Protein AF-A0AAV3HEW0-F1 (afdb_monomer_lite)

Secondary structure (DSSP, 8-state):
-EEEEE--TTS--EEEEEE---TTPPP--HHHHHTSPPGGGSS-HHHHHHHHHHHHHHHHHHHHHHHHHHHHHHHHHHHHHHHHHHHHHHHHHHHHHHHHHHHHHHHHHHHHHHHHHHHHHHHHHHHHHHHHHHHHHHHHHHHHHHHHHHHHHHHHHHHHHHHHHHHHHHHHHHHHHHT-

Structure (mmCIF, N/CA/C/O backbone):
data_AF-A0AAV3HEW0-F1
#
_entry.id   AF-A0AAV3HEW0-F1
#
loop_
_atom_site.group_PDB
_atom_site.id
_atom_site.type_symbol
_atom_site.label_atom_id
_atom_site.label_alt_id
_atom_site.label_comp_id
_atom_site.label_asym_id
_atom_site.label_entity_id
_atom_site.label_seq_id
_atom_site.pdbx_PDB_ins_code
_atom_site.Cartn_x
_atom_site.Cartn_y
_atom_site.Cartn_z
_atom_site.occupancy
_atom_site.B_iso_or_equiv
_atom_site.auth_seq_id
_atom_site.auth_comp_id
_atom_site.auth_asym_id
_atom_site.auth_atom_id
_atom_site.pdbx_PDB_model_num
ATOM 1 N N . GLN A 1 1 ? 63.556 20.313 -61.237 1.00 81.88 1 GLN A N 1
ATOM 2 C CA . GLN A 1 1 ? 62.363 21.061 -61.682 1.00 81.88 1 GLN A CA 1
ATOM 3 C C . GLN A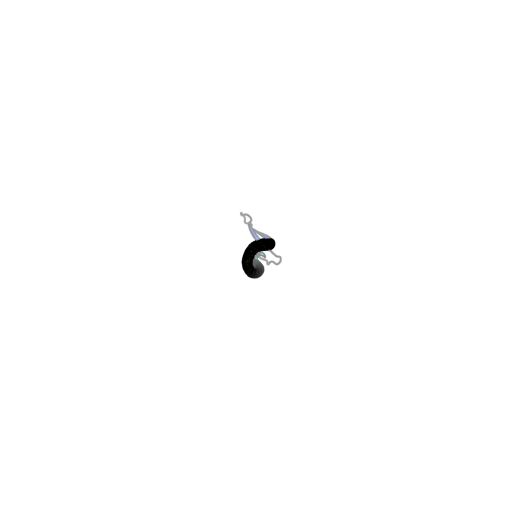 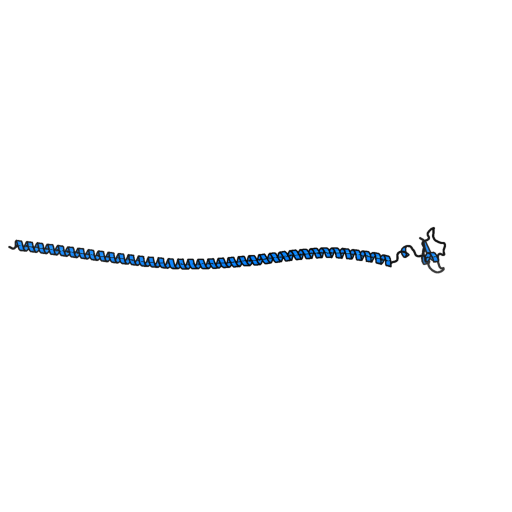1 1 ? 62.822 22.417 -62.193 1.00 81.88 1 GLN A C 1
ATOM 5 O O . GLN A 1 1 ? 63.688 23.016 -61.564 1.00 81.88 1 GLN A O 1
ATOM 10 N N . TYR A 1 2 ? 62.305 22.863 -63.333 1.00 86.12 2 TYR A N 1
ATOM 11 C CA . TYR A 1 2 ? 62.747 24.080 -64.012 1.00 86.12 2 TYR A CA 1
ATOM 12 C C . TYR A 1 2 ? 61.539 24.911 -64.444 1.00 86.12 2 TYR A C 1
ATOM 14 O O . TYR A 1 2 ? 60.592 24.367 -65.008 1.00 86.12 2 TYR A O 1
ATOM 22 N N . SER A 1 3 ? 61.582 26.221 -64.206 1.00 87.00 3 SER A N 1
ATOM 23 C CA . SER A 1 3 ? 60.565 27.159 -64.694 1.00 87.00 3 SER A CA 1
ATOM 24 C C . SER A 1 3 ? 60.908 27.633 -66.102 1.00 87.00 3 SER A C 1
ATOM 26 O O . SER A 1 3 ? 62.051 27.987 -66.389 1.00 87.00 3 SER A O 1
ATOM 28 N N . VAL A 1 4 ? 59.905 27.669 -66.971 1.00 90.00 4 VAL A N 1
ATOM 29 C CA . VAL A 1 4 ? 60.025 28.048 -68.377 1.00 90.00 4 VAL A CA 1
ATOM 30 C C . VAL A 1 4 ? 59.312 29.378 -68.590 1.00 90.00 4 VAL A C 1
ATOM 32 O O . VAL A 1 4 ? 58.134 29.532 -68.265 1.00 90.00 4 VAL A O 1
ATOM 35 N N . ILE A 1 5 ? 60.029 30.355 -69.144 1.00 90.44 5 ILE A N 1
ATOM 36 C CA . ILE A 1 5 ? 59.534 31.715 -69.384 1.00 90.44 5 ILE A CA 1
ATOM 37 C C . ILE A 1 5 ? 59.697 32.036 -70.869 1.00 90.44 5 ILE A C 1
ATOM 39 O O . ILE A 1 5 ? 60.757 31.802 -71.448 1.00 90.44 5 ILE A O 1
ATOM 43 N N . LEU A 1 6 ? 58.647 32.583 -71.478 1.00 88.00 6 LEU A N 1
ATOM 44 C CA . LEU A 1 6 ? 58.647 33.078 -72.849 1.00 88.00 6 LEU A CA 1
ATOM 45 C C . LEU A 1 6 ? 58.954 34.568 -72.868 1.00 88.00 6 LEU A C 1
ATOM 47 O O . LEU A 1 6 ? 58.357 35.355 -72.132 1.00 88.00 6 LEU A O 1
ATOM 51 N N . LEU A 1 7 ? 59.857 34.948 -73.764 1.00 89.62 7 LEU A N 1
ATOM 52 C CA . LEU A 1 7 ? 60.210 36.332 -74.026 1.00 89.62 7 LEU A CA 1
ATOM 53 C C . LEU A 1 7 ? 59.824 36.674 -75.464 1.00 89.62 7 LEU A C 1
ATOM 55 O O . LEU A 1 7 ? 60.333 36.061 -76.400 1.00 89.62 7 LEU A O 1
ATOM 59 N N . VAL A 1 8 ? 58.932 37.649 -75.625 1.00 89.62 8 VAL A N 1
ATOM 60 C CA . VAL A 1 8 ? 58.500 38.160 -76.931 1.00 89.62 8 VAL A CA 1
ATOM 61 C C . VAL A 1 8 ? 58.824 39.644 -76.996 1.00 89.62 8 VAL A C 1
ATOM 63 O O . VAL A 1 8 ? 58.524 40.397 -76.071 1.00 89.62 8 VAL A O 1
ATOM 66 N N . GLU A 1 9 ? 59.456 40.068 -78.085 1.00 84.62 9 GLU A N 1
ATOM 67 C CA . GLU A 1 9 ? 59.901 41.447 -78.258 1.00 84.62 9 GLU A CA 1
ATOM 68 C C . GLU A 1 9 ? 58.703 42.416 -78.265 1.00 84.62 9 GLU A C 1
ATOM 70 O O . GLU A 1 9 ? 57.742 42.238 -79.013 1.00 84.62 9 GLU A O 1
ATOM 75 N N . GLY A 1 10 ? 58.739 43.416 -77.378 1.00 83.19 10 GLY A N 1
ATOM 76 C CA . GLY A 1 10 ? 57.642 44.370 -77.166 1.00 83.19 10 GLY A CA 1
ATOM 77 C C . GLY A 1 10 ? 56.609 43.973 -76.100 1.00 83.19 10 GLY A C 1
ATOM 78 O O . GLY A 1 10 ? 55.735 44.782 -75.797 1.00 83.19 10 GLY A O 1
ATOM 79 N N . PHE A 1 11 ? 56.719 42.786 -75.489 1.00 82.62 11 PHE A N 1
ATOM 80 C CA . PHE A 1 11 ? 55.826 42.313 -74.423 1.00 82.62 11 PHE A CA 1
ATOM 81 C C . PHE A 1 11 ? 56.609 41.900 -73.164 1.00 82.62 11 PHE A C 1
ATOM 83 O O . PHE A 1 11 ? 57.766 41.484 -73.260 1.00 82.62 11 PHE A O 1
ATOM 90 N N . PRO A 1 12 ? 56.011 42.006 -71.962 1.00 87.81 12 PRO A N 1
ATOM 91 C CA . PRO A 1 12 ? 56.656 41.532 -70.743 1.00 87.81 12 PRO A CA 1
ATOM 92 C C . PRO A 1 12 ? 56.867 40.005 -70.787 1.00 87.81 12 PRO A C 1
ATOM 94 O O . PRO A 1 12 ? 56.026 39.296 -71.350 1.00 87.81 12 PRO A O 1
ATOM 97 N N . PRO A 1 13 ? 57.957 39.483 -70.184 1.00 88.06 13 PRO A N 1
ATOM 98 C CA . PRO A 1 13 ? 58.183 38.044 -70.084 1.00 88.06 13 PRO A CA 1
ATOM 99 C C . PRO A 1 13 ? 56.983 37.341 -69.443 1.00 88.06 13 PRO A C 1
ATOM 101 O O . PRO A 1 13 ? 56.460 37.809 -68.429 1.00 88.06 13 PRO A O 1
ATOM 104 N N . SER A 1 14 ? 56.567 36.213 -70.015 1.00 87.56 14 SER A N 1
ATOM 105 C CA . SER A 1 14 ? 55.399 35.458 -69.558 1.00 87.56 14 SER A CA 1
ATOM 106 C C . SER A 1 14 ? 55.785 34.044 -69.149 1.00 87.56 14 SER A C 1
ATOM 108 O O . SER A 1 14 ? 56.536 33.365 -69.847 1.00 87.56 14 SER A O 1
ATOM 110 N N . HIS A 1 15 ? 55.289 33.592 -68.002 1.00 89.56 15 HIS A N 1
ATOM 111 C CA . HIS A 1 15 ? 55.559 32.248 -67.505 1.00 89.56 15 HIS A CA 1
ATOM 112 C C . HIS A 1 15 ? 54.788 31.215 -68.337 1.00 89.56 15 HIS A C 1
ATOM 114 O O . HIS A 1 15 ? 53.558 31.214 -68.335 1.00 89.56 15 HIS A O 1
ATOM 120 N N . ALA A 1 16 ? 55.509 30.339 -69.037 1.00 85.69 16 ALA A N 1
ATOM 121 C CA . ALA A 1 16 ? 54.913 29.313 -69.891 1.00 85.69 16 ALA A CA 1
ATOM 122 C C . ALA A 1 16 ? 54.576 28.023 -69.148 1.00 85.69 16 ALA A C 1
ATOM 124 O O . ALA A 1 16 ? 53.644 27.330 -69.539 1.00 85.69 16 ALA A O 1
ATOM 125 N N . GLY A 1 17 ? 55.309 27.696 -68.086 1.00 85.31 17 GLY A N 1
ATOM 126 C CA . GLY A 1 17 ? 55.055 26.491 -67.310 1.00 85.31 17 GLY A CA 1
ATOM 127 C C . GLY A 1 17 ? 56.292 25.995 -66.585 1.00 85.31 17 GLY A C 1
ATOM 128 O O . GLY A 1 17 ? 57.368 26.585 -66.668 1.00 85.31 17 GLY A O 1
ATOM 129 N N . THR A 1 18 ? 56.133 24.883 -65.885 1.00 86.69 18 THR A N 1
ATOM 130 C CA . THR A 1 18 ? 57.215 24.216 -65.167 1.00 86.69 18 THR A CA 1
ATOM 131 C C . THR A 1 18 ? 57.430 22.851 -65.790 1.00 86.69 18 THR A C 1
ATOM 133 O O . THR A 1 18 ? 56.467 22.139 -66.048 1.00 86.69 18 THR A O 1
ATOM 136 N N . ILE A 1 19 ? 58.687 22.478 -66.008 1.00 86.00 19 ILE A N 1
ATOM 137 C CA . ILE A 1 19 ? 59.055 21.146 -66.483 1.00 86.00 19 ILE A CA 1
ATOM 138 C C . ILE A 1 19 ? 59.862 20.404 -65.425 1.00 86.00 19 ILE A C 1
ATOM 140 O O . ILE A 1 19 ? 60.625 20.996 -64.648 1.00 86.00 19 ILE A O 1
ATOM 144 N N . THR A 1 20 ? 59.752 19.084 -65.441 1.00 84.06 20 THR A N 1
ATOM 145 C CA . THR A 1 20 ? 60.608 18.203 -64.649 1.00 84.06 20 THR A CA 1
ATOM 146 C C . THR A 1 20 ? 61.396 17.322 -65.605 1.00 84.06 20 THR A C 1
ATOM 148 O O . THR A 1 20 ? 60.819 16.600 -66.409 1.00 84.06 20 THR A O 1
ATOM 151 N N . VAL A 1 21 ? 62.724 17.430 -65.549 1.00 83.56 21 VAL A N 1
ATOM 152 C CA . VAL A 1 21 ? 63.651 16.646 -66.371 1.00 83.56 21 VAL A CA 1
ATOM 153 C C . VAL A 1 21 ? 64.471 15.787 -65.420 1.00 83.56 21 VAL A C 1
ATOM 155 O O . VAL A 1 21 ? 65.155 16.324 -64.546 1.00 83.56 21 VAL A O 1
ATOM 158 N N . TYR A 1 22 ? 64.355 14.474 -65.568 1.00 81.44 22 TYR A N 1
ATOM 159 C CA . TYR A 1 22 ? 65.119 13.463 -64.840 1.00 81.44 22 TYR A CA 1
ATOM 160 C C . TYR A 1 22 ? 66.303 12.980 -65.694 1.00 81.44 22 TYR A C 1
ATOM 162 O O . TYR A 1 22 ? 66.319 13.176 -66.908 1.00 81.44 22 TYR A O 1
ATOM 170 N N . GLU A 1 23 ? 67.303 12.347 -65.079 1.00 82.75 23 GLU A N 1
ATOM 171 C CA . GLU A 1 23 ? 68.512 11.874 -65.781 1.00 82.75 23 GLU A CA 1
ATOM 172 C C . GLU A 1 23 ? 68.208 10.787 -66.829 1.00 82.75 23 GLU A C 1
ATOM 174 O O . GLU A 1 23 ? 68.873 10.695 -67.857 1.00 82.75 23 GLU A O 1
ATOM 179 N N . ASP A 1 24 ? 67.150 10.011 -66.605 1.00 81.81 24 ASP A N 1
ATOM 180 C CA . ASP A 1 24 ? 66.625 8.981 -67.502 1.00 81.81 24 ASP A CA 1
ATOM 181 C C . ASP A 1 24 ? 65.528 9.497 -68.452 1.00 81.81 24 ASP A C 1
ATOM 183 O O . ASP A 1 24 ? 64.934 8.724 -69.212 1.00 81.81 24 ASP A O 1
ATOM 187 N N . SER A 1 25 ? 65.244 10.804 -68.432 1.00 79.38 25 SER A N 1
ATOM 188 C CA . SER A 1 25 ? 64.216 11.381 -69.292 1.00 79.38 25 SER A CA 1
ATOM 189 C C . SER A 1 25 ? 64.586 11.240 -70.762 1.00 79.38 25 SER A C 1
ATOM 191 O O . SER A 1 25 ? 65.701 11.540 -71.193 1.00 79.38 25 SER A O 1
ATOM 193 N N . ARG A 1 26 ? 63.615 10.795 -71.563 1.00 81.25 26 ARG A N 1
ATOM 194 C CA . ARG A 1 26 ? 63.801 10.637 -73.008 1.00 81.25 26 ARG A CA 1
ATOM 195 C C . ARG A 1 26 ? 64.075 12.004 -73.651 1.00 81.25 26 ARG A C 1
ATOM 197 O O . ARG A 1 26 ? 63.378 12.962 -73.320 1.00 81.25 26 ARG A O 1
ATOM 204 N N . PRO A 1 27 ? 65.033 12.106 -74.592 1.00 84.94 27 PRO A N 1
ATOM 205 C CA . PRO A 1 27 ? 65.235 13.333 -75.355 1.00 84.94 27 PRO A CA 1
ATOM 206 C C . PRO A 1 27 ? 63.950 13.752 -76.082 1.00 84.94 27 PRO A C 1
ATOM 208 O O . PRO A 1 27 ? 63.291 12.917 -76.701 1.00 84.94 27 PRO A O 1
ATOM 211 N N . GLY A 1 28 ? 63.616 15.040 -76.028 1.00 83.81 28 GLY A N 1
ATOM 212 C CA . GLY A 1 28 ? 62.400 15.606 -76.613 1.00 83.81 28 GLY A CA 1
ATOM 213 C C . GLY A 1 28 ? 62.492 17.124 -76.754 1.00 83.81 28 GLY A C 1
ATOM 214 O O . GLY A 1 28 ? 63.486 17.742 -76.365 1.00 83.81 28 GLY A O 1
ATOM 215 N N . THR A 1 29 ? 61.465 17.736 -77.332 1.00 88.44 29 THR A N 1
ATOM 216 C CA . THR A 1 29 ? 61.337 19.192 -77.426 1.00 88.44 29 THR A CA 1
ATOM 217 C C . THR A 1 29 ? 60.853 19.777 -76.103 1.00 88.44 29 THR A C 1
ATOM 219 O O . THR A 1 29 ? 60.190 19.110 -75.316 1.00 88.44 29 THR A O 1
ATOM 222 N N . LEU A 1 30 ? 61.126 21.060 -75.861 1.00 85.50 30 LEU A N 1
ATOM 223 C CA . LEU A 1 30 ? 60.626 21.768 -74.677 1.00 85.50 30 LEU A CA 1
ATOM 224 C C . LEU A 1 30 ? 59.098 21.653 -74.522 1.00 85.50 30 LEU A C 1
ATOM 226 O O . LEU A 1 30 ? 58.601 21.532 -73.407 1.00 85.50 30 LEU A O 1
ATOM 230 N N . ASN A 1 31 ? 58.367 21.649 -75.640 1.00 84.25 31 ASN A N 1
ATOM 231 C CA . ASN A 1 31 ? 56.918 21.481 -75.643 1.00 84.25 31 ASN A CA 1
ATOM 232 C C . ASN A 1 31 ? 56.491 20.076 -75.180 1.00 84.25 31 ASN A C 1
ATOM 234 O O . ASN A 1 31 ? 55.470 19.948 -74.512 1.00 84.25 31 ASN A O 1
ATOM 238 N N . ASP A 1 32 ? 57.294 19.045 -75.464 1.00 85.88 32 ASP A N 1
ATOM 239 C CA . ASP A 1 32 ? 57.045 17.677 -74.988 1.00 85.88 32 ASP A CA 1
ATOM 240 C C . ASP A 1 32 ? 57.177 17.584 -73.461 1.00 85.88 32 ASP A C 1
ATOM 242 O O . ASP A 1 32 ? 56.407 16.878 -72.818 1.00 85.88 32 ASP A O 1
ATOM 246 N N . PHE A 1 33 ? 58.103 18.344 -72.865 1.00 82.44 33 PHE A N 1
ATOM 247 C CA . PHE A 1 33 ? 58.267 18.416 -71.409 1.00 82.44 33 PHE A CA 1
ATOM 248 C C . PHE A 1 33 ? 57.214 19.292 -70.723 1.00 82.44 33 PHE A C 1
ATOM 250 O O . PHE A 1 33 ? 56.828 18.998 -69.596 1.00 82.44 33 PHE A O 1
ATOM 257 N N . LEU A 1 34 ? 56.743 20.355 -71.384 1.00 83.88 34 LEU A N 1
ATOM 258 C CA . LEU A 1 34 ? 55.654 21.203 -70.879 1.00 83.88 34 LEU A CA 1
ATOM 259 C C . LEU A 1 34 ? 54.297 20.484 -70.886 1.00 83.88 34 LEU A C 1
ATOM 261 O O . LEU A 1 34 ? 53.433 20.820 -70.084 1.00 83.88 34 LEU A O 1
ATOM 265 N N . GLY A 1 35 ? 54.110 19.511 -71.784 1.00 72.00 35 GLY A N 1
ATOM 266 C CA . GLY A 1 35 ? 52.915 18.665 -71.854 1.00 72.00 35 GLY A CA 1
ATOM 267 C C . GLY A 1 35 ? 53.041 17.318 -71.136 1.00 72.00 35 GLY A C 1
ATOM 268 O O . GLY A 1 35 ? 52.100 16.524 -71.179 1.00 72.00 35 GLY A O 1
ATOM 269 N N . ALA A 1 36 ? 54.188 17.024 -70.519 1.00 75.44 36 ALA A N 1
ATOM 270 C CA . ALA A 1 36 ? 54.394 15.776 -69.798 1.00 75.44 36 ALA A CA 1
ATOM 271 C C . ALA A 1 36 ? 53.607 15.790 -68.478 1.00 75.44 36 ALA A C 1
ATOM 273 O O . ALA A 1 36 ? 53.756 16.712 -67.678 1.00 75.44 36 ALA A O 1
ATOM 274 N N . MET A 1 37 ? 52.796 14.751 -68.251 1.00 63.06 37 MET A N 1
ATOM 275 C CA . MET A 1 37 ? 52.094 14.534 -66.980 1.00 63.06 37 MET A CA 1
ATOM 276 C C . MET A 1 37 ? 53.113 14.511 -65.831 1.00 63.06 37 MET A C 1
ATOM 278 O O . MET A 1 37 ? 54.065 13.728 -65.848 1.00 63.06 37 MET A O 1
ATOM 282 N N . THR A 1 38 ? 52.921 15.382 -64.851 1.00 66.44 38 THR A N 1
ATOM 283 C CA . THR A 1 38 ? 53.727 15.479 -63.630 1.00 66.44 38 THR A CA 1
ATOM 284 C C . THR A 1 38 ? 53.293 14.426 -62.608 1.00 66.44 38 THR A C 1
ATOM 286 O O . THR A 1 38 ? 52.203 13.884 -62.722 1.00 66.44 38 THR A O 1
ATOM 289 N N . GLU A 1 39 ? 54.110 14.113 -61.592 1.00 57.38 39 GLU A N 1
ATOM 290 C CA . GLU A 1 39 ? 53.733 13.154 -60.527 1.00 57.38 39 GLU A CA 1
ATOM 291 C C . GLU A 1 39 ? 52.410 13.516 -59.825 1.00 57.38 39 GLU A C 1
ATOM 293 O O . GLU A 1 39 ? 51.658 12.619 -59.435 1.00 57.38 39 GLU A O 1
ATOM 298 N N . ASP A 1 40 ? 52.083 14.809 -59.746 1.00 59.09 40 ASP A N 1
ATOM 299 C CA . ASP A 1 40 ? 50.796 15.302 -59.246 1.00 59.09 40 ASP A CA 1
ATOM 300 C C . ASP A 1 40 ? 49.619 14.940 -60.176 1.00 59.09 40 ASP A C 1
ATOM 302 O O . ASP A 1 40 ? 48.506 14.723 -59.698 1.00 59.09 40 ASP A O 1
ATOM 306 N N . ASP A 1 41 ? 49.864 14.770 -61.479 1.00 61.75 41 ASP A N 1
ATOM 307 C CA . ASP A 1 41 ? 48.879 14.288 -62.457 1.00 61.75 41 ASP A CA 1
ATOM 308 C C . ASP A 1 41 ? 48.673 12.759 -62.391 1.00 61.75 41 ASP A C 1
ATOM 310 O O . ASP A 1 41 ? 47.683 12.233 -62.908 1.00 61.75 41 ASP A O 1
ATOM 314 N N . VAL A 1 42 ? 49.585 12.017 -61.746 1.00 61.97 42 VAL A N 1
ATOM 315 C CA . VAL A 1 42 ? 49.553 10.540 -61.699 1.00 61.97 42 VAL A CA 1
ATOM 316 C C . VAL A 1 42 ? 48.586 10.009 -60.635 1.00 61.97 42 VAL A C 1
ATOM 318 O O . VAL A 1 42 ? 48.163 8.855 -60.724 1.00 61.97 42 VAL A O 1
ATOM 321 N N . ARG A 1 43 ? 48.175 10.822 -59.646 1.00 67.56 43 ARG A N 1
ATOM 322 C CA . ARG A 1 43 ? 47.096 10.469 -58.703 1.00 67.56 43 ARG A CA 1
ATOM 323 C C . ARG A 1 43 ? 45.804 11.190 -59.110 1.00 67.56 43 ARG A C 1
ATOM 325 O O . ARG A 1 43 ? 45.624 12.349 -58.746 1.00 67.56 43 ARG A O 1
ATOM 332 N N . PRO A 1 44 ? 44.862 10.518 -59.802 1.00 78.62 44 PRO A N 1
ATOM 333 C CA . PRO A 1 44 ? 43.638 11.163 -60.262 1.00 78.62 44 PRO A CA 1
ATOM 334 C C . PRO A 1 44 ? 42.851 11.738 -59.081 1.00 78.62 44 PRO A C 1
ATOM 336 O O . PRO A 1 44 ? 42.672 11.055 -58.070 1.00 78.62 44 PRO A O 1
ATOM 339 N N . GLU A 1 45 ? 42.300 12.946 -59.212 1.00 79.50 45 GLU A N 1
ATOM 340 C CA . GLU A 1 45 ? 41.449 13.564 -58.178 1.00 79.50 45 GLU A CA 1
ATOM 341 C C . GLU A 1 45 ? 40.305 12.645 -57.711 1.00 79.50 45 GLU A C 1
ATOM 343 O O . GLU A 1 45 ? 39.898 12.674 -56.548 1.00 79.50 45 GLU A O 1
ATOM 348 N N . ALA A 1 46 ? 39.807 11.789 -58.608 1.00 81.25 46 ALA A N 1
ATOM 349 C CA . ALA A 1 46 ? 38.807 10.772 -58.306 1.00 81.25 46 ALA A CA 1
ATOM 350 C C . ALA A 1 46 ? 39.269 9.787 -57.218 1.00 81.25 46 ALA A C 1
ATOM 352 O O . ALA A 1 46 ? 38.475 9.429 -56.350 1.00 81.25 46 ALA A O 1
ATOM 353 N N . LEU A 1 47 ? 40.548 9.392 -57.220 1.00 84.88 47 LEU A N 1
ATOM 354 C CA . LEU A 1 47 ? 41.108 8.492 -56.213 1.00 84.88 47 LEU A CA 1
ATOM 355 C C . LEU A 1 47 ? 41.193 9.182 -54.847 1.00 84.88 47 LEU A C 1
ATOM 357 O O . LEU A 1 47 ? 40.825 8.587 -53.841 1.00 84.88 47 LEU A O 1
ATOM 361 N N . ARG A 1 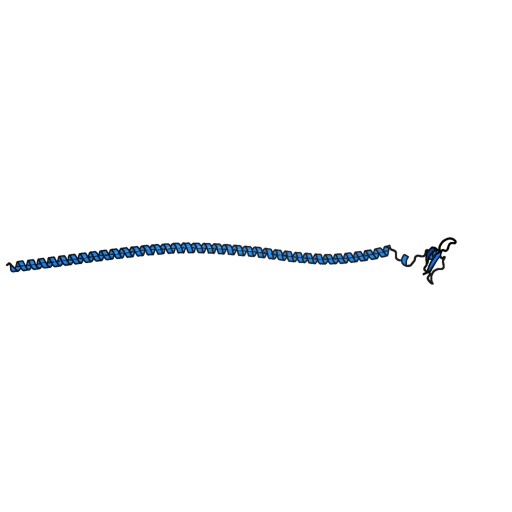48 ? 41.571 10.467 -54.815 1.00 83.44 48 ARG A N 1
ATOM 362 C CA . ARG A 1 48 ? 41.615 11.250 -53.570 1.00 83.44 48 ARG A CA 1
ATOM 363 C C . ARG A 1 48 ? 40.221 11.478 -52.971 1.00 83.44 48 ARG A C 1
ATOM 365 O O . ARG A 1 48 ? 40.058 11.402 -51.758 1.00 83.44 48 ARG A O 1
ATOM 372 N N . ARG A 1 49 ? 39.197 11.715 -53.803 1.00 88.56 49 ARG A N 1
ATOM 373 C CA . ARG A 1 49 ? 37.791 11.786 -53.350 1.00 88.56 49 ARG A CA 1
ATOM 374 C C . ARG A 1 49 ? 37.278 10.437 -52.848 1.00 88.56 49 ARG A C 1
ATOM 376 O O . ARG A 1 49 ? 36.520 10.406 -51.886 1.00 88.56 49 ARG A O 1
ATOM 383 N N . PHE A 1 50 ? 37.685 9.340 -53.485 1.00 89.69 50 PHE A N 1
ATOM 384 C CA . PHE A 1 50 ? 37.335 7.994 -53.041 1.00 89.69 50 PHE A CA 1
ATOM 385 C C . PHE A 1 50 ? 37.959 7.665 -51.678 1.00 89.69 50 PHE A C 1
ATOM 387 O O . PHE A 1 50 ? 37.251 7.190 -50.799 1.00 89.69 50 PHE A O 1
ATOM 394 N N . GLU A 1 51 ? 39.240 7.980 -51.470 1.00 89.38 51 GLU A N 1
ATOM 395 C CA . GLU A 1 51 ? 39.917 7.807 -50.175 1.00 89.38 51 GLU A CA 1
ATOM 396 C C . GLU A 1 51 ? 39.195 8.579 -49.054 1.00 89.38 51 GLU A C 1
ATOM 398 O O . GLU A 1 51 ? 38.886 7.994 -48.017 1.00 89.38 51 GLU A O 1
ATOM 403 N N . LEU A 1 52 ? 38.824 9.845 -49.295 1.00 90.75 52 LEU A N 1
ATOM 404 C CA . LEU A 1 52 ? 38.038 10.649 -48.346 1.00 90.75 52 LEU A CA 1
ATOM 405 C C . LEU A 1 52 ? 36.654 10.048 -48.066 1.00 90.75 52 LEU A C 1
ATOM 407 O O . LEU A 1 52 ? 36.233 9.966 -46.917 1.00 90.75 52 LEU A O 1
ATOM 411 N N . MET A 1 53 ? 35.954 9.586 -49.104 1.00 93.50 53 MET A N 1
ATOM 412 C CA . MET A 1 53 ? 34.638 8.959 -48.954 1.00 93.50 53 MET A CA 1
ATOM 413 C C . MET A 1 53 ? 34.712 7.658 -48.145 1.00 93.50 53 MET A C 1
ATOM 415 O O . MET A 1 53 ? 33.820 7.380 -47.346 1.00 93.50 53 MET A O 1
ATOM 419 N N . VAL A 1 54 ? 35.766 6.858 -48.331 1.00 95.75 54 VAL A N 1
ATOM 420 C CA . VAL A 1 54 ? 35.993 5.631 -47.554 1.00 95.75 54 VAL A CA 1
ATOM 421 C C . VAL A 1 54 ? 36.286 5.962 -46.092 1.00 95.75 54 VAL A C 1
ATOM 423 O O . VAL A 1 54 ? 35.751 5.295 -45.206 1.00 95.75 54 VAL A O 1
ATOM 426 N N . GLU A 1 55 ? 37.080 6.997 -45.821 1.00 94.31 55 GLU A N 1
ATOM 427 C CA . GLU A 1 55 ? 37.353 7.458 -44.457 1.00 94.31 55 GLU A CA 1
ATOM 428 C C . GLU A 1 55 ? 36.079 7.978 -43.768 1.00 94.31 55 GLU A C 1
ATOM 430 O O . GLU A 1 55 ? 35.781 7.592 -42.635 1.00 94.31 55 GLU A O 1
ATOM 435 N N . GLU A 1 56 ? 35.265 8.772 -44.467 1.00 96.19 56 GLU A N 1
ATOM 436 C CA . GLU A 1 56 ? 33.963 9.227 -43.970 1.00 96.19 56 GLU A CA 1
ATOM 437 C C . GLU A 1 56 ? 33.002 8.059 -43.722 1.00 96.19 56 GLU A C 1
ATOM 439 O O . GLU A 1 56 ? 32.345 8.013 -42.679 1.00 96.19 56 GLU A O 1
ATOM 444 N N . ALA A 1 57 ? 32.944 7.082 -44.630 1.00 96.56 57 ALA A N 1
ATOM 445 C CA . ALA A 1 57 ? 32.126 5.884 -44.462 1.00 96.56 57 ALA A CA 1
ATOM 446 C C . ALA A 1 57 ? 32.576 5.054 -43.248 1.00 96.56 57 ALA A C 1
ATOM 448 O O . ALA A 1 57 ? 31.736 4.597 -42.469 1.00 96.56 57 ALA A O 1
ATOM 449 N N . ALA A 1 58 ? 33.888 4.900 -43.043 1.00 95.81 58 ALA A N 1
ATOM 450 C CA . ALA A 1 58 ? 34.437 4.235 -41.867 1.00 95.81 58 ALA A CA 1
ATOM 451 C C . ALA A 1 58 ? 34.069 4.990 -40.580 1.00 95.81 58 ALA A C 1
ATOM 453 O O . ALA A 1 58 ? 33.582 4.377 -39.628 1.00 95.81 58 ALA A O 1
ATOM 454 N N . ARG A 1 59 ? 34.200 6.323 -40.572 1.00 96.62 59 ARG A N 1
ATOM 455 C CA . ARG A 1 59 ? 33.808 7.175 -39.440 1.00 96.62 59 ARG A CA 1
ATOM 456 C C . ARG A 1 59 ? 32.322 7.031 -39.107 1.00 96.62 59 ARG A C 1
ATOM 458 O O . ARG A 1 59 ? 31.975 6.834 -37.946 1.00 96.62 59 ARG A O 1
ATOM 465 N N . HIS A 1 60 ? 31.449 7.096 -40.112 1.00 97.44 60 HIS A N 1
ATOM 466 C CA . HIS A 1 60 ? 30.007 6.924 -39.932 1.00 97.44 60 HIS A CA 1
ATOM 467 C C . HIS A 1 60 ? 29.643 5.521 -39.438 1.00 97.44 60 HIS A C 1
ATOM 469 O O . HIS A 1 60 ? 28.758 5.385 -38.597 1.00 97.44 60 HIS A O 1
ATOM 475 N N . SER A 1 61 ? 30.336 4.483 -39.912 1.00 97.38 61 SER A N 1
ATOM 476 C CA . SER A 1 61 ? 30.166 3.116 -39.413 1.00 97.38 61 SER A CA 1
ATOM 477 C C . SER A 1 61 ? 30.535 3.003 -37.929 1.00 97.38 61 SER A C 1
ATOM 479 O O . SER A 1 61 ? 29.785 2.408 -37.157 1.00 97.38 61 SER A O 1
ATOM 481 N N . GLU A 1 62 ? 31.661 3.577 -37.500 1.00 96.81 62 GLU A N 1
ATOM 482 C CA . GLU A 1 62 ? 32.062 3.558 -36.085 1.00 96.81 62 GLU A CA 1
ATOM 483 C C . GLU A 1 62 ? 31.097 4.356 -35.196 1.00 96.81 62 GLU A C 1
ATOM 485 O O . GLU A 1 62 ? 30.711 3.894 -34.122 1.00 96.81 62 GLU A O 1
ATOM 490 N N . GLU A 1 63 ? 30.626 5.511 -35.668 1.00 97.94 63 GLU A N 1
ATOM 491 C CA . GLU A 1 63 ? 29.595 6.296 -34.982 1.00 97.94 63 GLU A CA 1
ATOM 492 C C . GLU A 1 63 ? 28.277 5.514 -34.859 1.00 97.94 63 GLU A C 1
ATOM 494 O O . GLU A 1 63 ? 27.683 5.461 -33.783 1.00 97.94 63 GLU A O 1
ATOM 499 N N . ALA A 1 64 ? 27.854 4.821 -35.920 1.00 97.88 64 ALA A N 1
ATOM 500 C CA . ALA A 1 64 ? 26.666 3.974 -35.894 1.00 97.88 64 ALA A CA 1
ATOM 501 C C . ALA A 1 64 ? 26.802 2.809 -34.899 1.00 97.88 64 ALA A C 1
ATOM 503 O O . ALA A 1 64 ? 25.857 2.530 -34.160 1.00 97.88 64 ALA A O 1
ATOM 504 N N . LYS A 1 65 ? 27.973 2.158 -34.825 1.00 97.88 65 LYS A N 1
ATOM 505 C CA . LYS A 1 65 ? 28.245 1.104 -33.831 1.00 97.88 65 LYS A CA 1
ATOM 506 C C . LYS A 1 65 ? 28.174 1.640 -32.404 1.00 97.88 65 LYS A C 1
ATOM 508 O O . LYS A 1 65 ? 27.558 1.007 -31.549 1.00 97.88 65 LYS A O 1
ATOM 513 N N . LYS A 1 66 ? 28.771 2.809 -32.151 1.00 98.31 66 LYS A N 1
ATOM 514 C CA . LYS A 1 66 ? 28.703 3.471 -30.844 1.00 98.31 66 LYS A CA 1
ATOM 515 C C . LYS A 1 66 ? 27.253 3.776 -30.461 1.00 98.31 66 LYS A C 1
ATOM 517 O O . LYS A 1 66 ? 26.816 3.378 -29.384 1.00 98.31 66 LYS A O 1
ATOM 522 N N . ASN A 1 67 ? 26.499 4.399 -31.364 1.00 98.12 67 ASN A N 1
ATOM 523 C CA . ASN A 1 67 ? 25.099 4.751 -31.128 1.00 98.12 67 ASN A CA 1
ATOM 524 C C . ASN A 1 67 ? 24.228 3.506 -30.896 1.00 98.12 67 ASN A C 1
ATOM 526 O O . ASN A 1 67 ? 23.340 3.530 -30.049 1.00 98.12 67 ASN A O 1
ATOM 530 N N . ALA A 1 68 ? 24.495 2.400 -31.598 1.00 9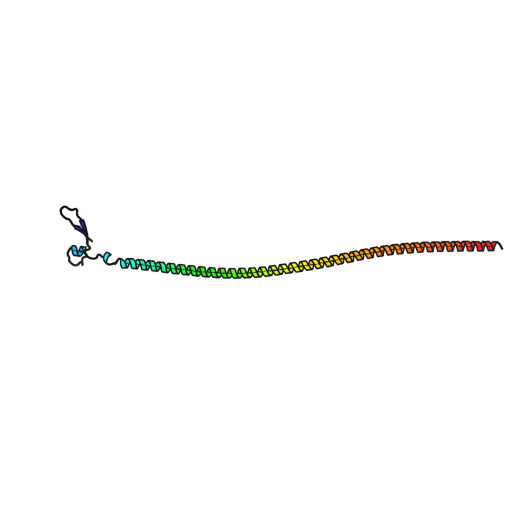8.12 68 ALA A N 1
ATOM 531 C CA . ALA A 1 68 ? 23.810 1.131 -31.363 1.00 98.12 68 ALA A CA 1
ATOM 532 C C . ALA A 1 68 ? 24.082 0.579 -29.951 1.00 98.12 68 ALA A C 1
ATOM 534 O O . ALA A 1 68 ? 23.151 0.133 -29.284 1.00 98.12 68 ALA A O 1
ATOM 535 N N . GLY A 1 69 ? 25.327 0.659 -29.467 1.00 98.12 69 GLY A N 1
ATOM 536 C CA . GLY A 1 69 ? 25.681 0.249 -28.103 1.00 98.12 69 GLY A CA 1
ATOM 537 C C . GLY A 1 69 ? 25.051 1.132 -27.018 1.00 98.12 69 GLY A C 1
ATOM 538 O O . GLY A 1 69 ? 24.573 0.630 -25.996 1.00 98.12 69 GLY A O 1
ATOM 539 N N . GLU A 1 70 ? 24.989 2.445 -27.247 1.00 98.31 70 GLU A N 1
ATOM 540 C CA . GLU A 1 70 ? 24.279 3.379 -26.364 1.00 98.31 70 GLU A CA 1
ATOM 541 C C . GLU A 1 70 ? 22.775 3.076 -26.337 1.00 98.31 70 GLU A C 1
ATOM 543 O O . GLU A 1 70 ? 22.194 2.965 -25.257 1.00 98.31 70 GLU A O 1
ATOM 548 N N . ALA A 1 71 ? 22.161 2.836 -27.499 1.00 98.31 71 ALA A N 1
ATOM 549 C CA . ALA A 1 71 ? 20.753 2.464 -27.601 1.00 98.31 71 ALA A CA 1
ATOM 550 C C . ALA A 1 71 ? 20.443 1.127 -26.904 1.00 98.31 71 ALA A C 1
ATOM 552 O O . ALA A 1 71 ? 19.430 1.026 -26.212 1.00 98.31 71 ALA A O 1
ATOM 553 N N . GLU A 1 72 ? 21.316 0.119 -27.022 1.00 98.38 72 GLU A N 1
ATOM 554 C CA . GLU A 1 72 ? 21.168 -1.149 -26.293 1.00 98.38 72 GLU A CA 1
ATOM 555 C C . GLU A 1 72 ? 21.218 -0.923 -24.775 1.00 98.38 72 GLU A C 1
ATOM 557 O O . GLU A 1 72 ? 20.390 -1.452 -24.032 1.00 98.38 72 GLU A O 1
ATOM 562 N N . THR A 1 73 ? 22.151 -0.090 -24.309 1.00 98.44 73 THR A N 1
ATOM 563 C CA . THR A 1 73 ? 22.269 0.265 -22.888 1.00 98.44 73 THR A CA 1
ATOM 564 C C . THR A 1 73 ? 21.018 0.993 -22.397 1.00 98.44 73 THR A C 1
ATOM 566 O O . THR A 1 73 ? 20.467 0.643 -21.352 1.00 98.44 73 THR A O 1
ATOM 569 N N . SER A 1 74 ? 20.515 1.962 -23.165 1.00 98.50 74 SER A N 1
ATOM 570 C CA . SER A 1 74 ? 19.266 2.660 -22.860 1.00 98.50 74 SER A CA 1
ATOM 571 C C . SER A 1 74 ? 18.067 1.713 -22.823 1.00 98.50 74 SER A C 1
ATOM 573 O O . SER A 1 74 ? 17.253 1.814 -21.907 1.00 98.50 74 SER A O 1
ATOM 575 N N . ALA A 1 75 ? 17.970 0.765 -23.758 1.00 98.44 75 ALA A N 1
ATOM 576 C CA . ALA A 1 75 ? 16.902 -0.231 -23.779 1.00 98.44 75 ALA A CA 1
ATOM 577 C C . ALA A 1 75 ? 16.953 -1.153 -22.550 1.00 98.44 75 ALA A C 1
ATOM 579 O O . ALA A 1 75 ? 15.921 -1.405 -21.928 1.00 98.44 75 ALA A O 1
ATOM 580 N N . ARG A 1 76 ? 18.149 -1.605 -22.144 1.00 98.56 76 ARG A N 1
ATOM 581 C CA . ARG A 1 76 ? 18.330 -2.387 -20.908 1.00 98.56 76 ARG A CA 1
ATOM 582 C C . ARG A 1 76 ? 17.911 -1.594 -19.673 1.00 98.56 76 ARG A C 1
ATOM 584 O O . ARG A 1 76 ? 17.180 -2.122 -18.841 1.00 98.56 76 ARG A O 1
ATOM 591 N N . ASN A 1 77 ? 18.325 -0.332 -19.576 1.00 98.56 77 ASN A N 1
ATOM 592 C CA . ASN A 1 77 ? 17.950 0.535 -18.459 1.00 98.56 77 ASN A CA 1
ATOM 593 C C . ASN A 1 77 ? 16.435 0.763 -18.404 1.00 98.56 77 ASN A C 1
ATOM 595 O O . ASN A 1 77 ? 15.850 0.657 -17.331 1.00 98.56 77 ASN A O 1
ATOM 599 N N . ALA A 1 78 ? 15.790 0.997 -19.550 1.00 98.50 78 ALA A N 1
ATOM 600 C CA . ALA A 1 78 ? 14.336 1.112 -19.630 1.00 98.50 78 ALA A CA 1
ATOM 601 C C . ALA A 1 78 ? 13.635 -0.178 -19.172 1.00 98.50 78 ALA A C 1
ATOM 603 O O . ALA A 1 78 ? 12.651 -0.106 -18.441 1.00 98.50 78 ALA A O 1
ATOM 604 N N . GLY A 1 79 ? 14.172 -1.349 -19.536 1.00 98.56 79 GLY A N 1
ATOM 605 C CA . GLY A 1 79 ? 13.679 -2.640 -19.053 1.00 98.56 79 GLY A CA 1
ATOM 606 C C . GLY A 1 79 ? 13.794 -2.792 -17.534 1.00 98.56 79 GLY A C 1
ATOM 607 O O . GLY A 1 79 ? 12.835 -3.197 -16.889 1.00 98.56 79 GLY A O 1
ATOM 608 N N . ILE A 1 80 ? 14.928 -2.402 -16.943 1.00 98.38 80 ILE A N 1
ATOM 609 C CA . ILE A 1 80 ? 15.111 -2.416 -15.481 1.00 98.38 80 ILE A CA 1
ATOM 610 C C . ILE A 1 80 ? 14.111 -1.473 -14.802 1.00 98.38 80 ILE A C 1
ATOM 612 O O . ILE A 1 80 ? 13.470 -1.862 -13.828 1.00 98.38 80 ILE A O 1
ATOM 616 N N . SER A 1 81 ? 13.950 -0.253 -15.320 1.00 98.50 81 SER A N 1
ATOM 617 C CA . SER A 1 81 ? 12.989 0.712 -14.780 1.00 98.50 81 SER A CA 1
ATOM 618 C C . SER A 1 81 ? 11.545 0.222 -14.888 1.00 98.50 81 SER A C 1
ATOM 620 O O . SER A 1 81 ? 10.768 0.451 -13.965 1.00 98.50 81 SER A O 1
ATOM 622 N N . ALA A 1 82 ? 11.183 -0.475 -15.970 1.00 98.56 82 ALA A N 1
ATOM 623 C CA . ALA A 1 82 ? 9.867 -1.093 -16.109 1.00 98.56 82 ALA A CA 1
ATOM 624 C C . ALA A 1 82 ? 9.634 -2.159 -15.026 1.00 98.56 82 ALA A C 1
ATOM 626 O O . ALA A 1 82 ? 8.638 -2.080 -14.313 1.00 98.56 82 ALA A O 1
ATOM 627 N N . SER A 1 83 ? 10.589 -3.070 -14.815 1.00 98.25 83 SER A N 1
ATOM 628 C CA . SER A 1 83 ? 10.495 -4.086 -13.756 1.00 98.25 83 SER A CA 1
ATOM 629 C C . SER A 1 83 ? 10.390 -3.469 -12.355 1.00 98.25 83 SER A C 1
ATOM 631 O O . SER A 1 83 ? 9.605 -3.926 -11.530 1.00 98.25 83 SER A O 1
ATOM 633 N N . GLN A 1 84 ? 11.144 -2.400 -12.081 1.00 98.62 84 GLN A N 1
ATOM 634 C CA . GLN A 1 84 ? 11.061 -1.671 -10.807 1.00 98.62 84 GLN A CA 1
ATOM 635 C C . GLN A 1 84 ? 9.706 -0.979 -10.617 1.00 98.62 84 GLN A C 1
ATOM 637 O O . GLN A 1 84 ? 9.196 -0.910 -9.497 1.00 98.62 84 GLN A O 1
ATOM 642 N N . ALA A 1 85 ? 9.119 -0.455 -11.696 1.00 98.56 85 ALA A N 1
ATOM 643 C CA . ALA A 1 85 ? 7.787 0.134 -11.660 1.00 98.56 85 ALA A CA 1
ATOM 644 C C . ALA A 1 85 ? 6.711 -0.931 -11.396 1.00 98.56 85 ALA A C 1
ATOM 646 O O . ALA A 1 85 ? 5.816 -0.690 -10.589 1.00 98.56 85 ALA A O 1
ATOM 647 N N . GLU A 1 86 ? 6.825 -2.113 -12.009 1.00 98.44 86 GLU A N 1
ATOM 648 C CA . GLU A 1 86 ? 5.942 -3.258 -11.744 1.00 98.44 86 GLU A CA 1
ATOM 649 C C . GLU A 1 86 ? 6.038 -3.726 -10.284 1.00 98.44 86 GLU A C 1
ATOM 651 O O . GLU A 1 86 ? 5.014 -3.896 -9.623 1.00 98.44 86 GLU A O 1
ATOM 656 N N . GLU A 1 87 ? 7.251 -3.856 -9.741 1.00 98.56 87 GLU A N 1
ATOM 657 C CA . GLU A 1 87 ? 7.466 -4.206 -8.331 1.00 98.56 87 GLU A CA 1
ATOM 658 C C . GLU A 1 87 ? 6.874 -3.146 -7.388 1.00 98.56 87 GLU A C 1
ATOM 660 O O . GLU A 1 87 ? 6.191 -3.466 -6.414 1.00 98.56 87 GLU A O 1
ATOM 665 N N . SER A 1 88 ? 7.077 -1.865 -7.706 1.00 98.44 88 SER A N 1
ATOM 666 C CA . SER A 1 88 ? 6.509 -0.756 -6.935 1.00 98.44 88 SER A CA 1
ATOM 667 C C . SER A 1 88 ? 4.977 -0.770 -6.954 1.00 98.44 88 SER A C 1
ATOM 669 O O . SER A 1 88 ? 4.357 -0.511 -5.923 1.00 98.44 88 SER A O 1
ATOM 671 N N . ALA A 1 89 ? 4.362 -1.098 -8.094 1.00 98.50 89 ALA A N 1
ATOM 672 C CA . ALA A 1 89 ? 2.913 -1.234 -8.210 1.00 98.50 89 ALA A CA 1
ATOM 673 C C . ALA A 1 89 ? 2.384 -2.395 -7.350 1.00 98.50 89 ALA A C 1
ATOM 675 O O . ALA A 1 89 ? 1.453 -2.198 -6.573 1.00 98.50 89 ALA A O 1
ATOM 676 N N . ALA A 1 90 ? 3.033 -3.564 -7.389 1.00 98.38 90 ALA A N 1
ATOM 677 C CA . ALA A 1 90 ? 2.652 -4.709 -6.558 1.00 98.38 90 ALA A CA 1
ATOM 678 C C . ALA A 1 90 ? 2.772 -4.416 -5.048 1.00 98.38 90 ALA A C 1
ATOM 680 O O . ALA A 1 90 ? 1.913 -4.809 -4.251 1.00 98.38 90 ALA A O 1
ATOM 681 N N . ASN A 1 91 ? 3.811 -3.678 -4.646 1.00 98.50 91 ASN A N 1
ATOM 682 C CA . ASN A 1 91 ? 3.982 -3.229 -3.264 1.00 98.50 91 ASN A CA 1
ATOM 683 C C . ASN A 1 91 ? 2.885 -2.239 -2.843 1.00 98.50 91 ASN A C 1
ATOM 685 O O . ASN A 1 91 ? 2.408 -2.291 -1.706 1.00 98.50 91 ASN A O 1
ATOM 689 N N . ALA A 1 92 ? 2.462 -1.352 -3.748 1.00 98.50 92 ALA A N 1
ATOM 690 C CA . ALA A 1 92 ? 1.365 -0.423 -3.497 1.00 98.50 92 ALA A CA 1
ATOM 691 C C . ALA A 1 92 ? 0.024 -1.158 -3.333 1.00 98.50 92 ALA A C 1
ATOM 693 O O . ALA A 1 92 ? -0.709 -0.860 -2.390 1.00 98.50 92 ALA A O 1
ATOM 694 N N . ASP A 1 93 ? -0.259 -2.154 -4.176 1.00 98.38 93 ASP A N 1
ATOM 695 C CA . ASP A 1 93 ? -1.461 -2.991 -4.068 1.00 98.38 93 ASP A CA 1
ATOM 696 C C . ASP A 1 93 ? -1.495 -3.769 -2.746 1.00 98.38 93 ASP A C 1
ATOM 698 O O . ASP A 1 93 ? -2.517 -3.792 -2.057 1.00 98.38 93 ASP A O 1
ATOM 702 N N . THR A 1 94 ? -0.358 -4.345 -2.345 1.00 98.31 94 THR A N 1
ATOM 703 C CA . THR A 1 94 ? -0.220 -5.037 -1.053 1.00 98.31 94 THR A CA 1
ATOM 704 C C . THR A 1 94 ? -0.476 -4.077 0.110 1.00 98.31 94 THR A C 1
ATOM 706 O O . THR A 1 94 ? -1.307 -4.352 0.972 1.00 98.31 94 THR A O 1
ATOM 709 N N . SER A 1 95 ? 0.156 -2.899 0.085 1.00 98.50 95 SER A N 1
ATOM 710 C CA . SER A 1 95 ? -0.020 -1.872 1.120 1.00 98.50 95 SER A CA 1
ATOM 711 C C . SER A 1 95 ? -1.472 -1.386 1.215 1.00 98.50 95 SER A C 1
ATOM 713 O O . SER A 1 95 ? -1.975 -1.119 2.307 1.00 98.50 95 SER A O 1
ATOM 715 N N . ALA A 1 96 ? -2.168 -1.271 0.079 1.00 98.56 96 ALA A N 1
ATOM 716 C CA . ALA A 1 96 ? -3.586 -0.930 0.045 1.00 98.56 96 ALA A CA 1
ATOM 717 C C . ALA A 1 96 ? -4.455 -2.034 0.676 1.00 98.56 96 ALA A C 1
ATOM 719 O O . ALA A 1 96 ? -5.403 -1.724 1.405 1.00 98.56 96 ALA A O 1
ATOM 720 N N . GLY A 1 97 ? -4.111 -3.305 0.442 1.00 98.56 97 GLY A N 1
ATOM 721 C CA . GLY A 1 97 ? -4.730 -4.460 1.094 1.00 98.56 97 GLY A CA 1
ATOM 722 C C . GLY A 1 97 ? -4.581 -4.421 2.616 1.00 98.56 97 GLY A C 1
ATOM 723 O O . GLY A 1 97 ? -5.586 -4.444 3.329 1.00 98.56 97 GLY A O 1
ATOM 724 N N . ASP A 1 98 ? -3.354 -4.249 3.108 1.00 98.56 98 ASP A N 1
ATOM 725 C CA . ASP A 1 98 ? -3.050 -4.174 4.544 1.00 98.56 98 ASP A CA 1
ATOM 726 C C . ASP A 1 98 ? -3.778 -3.005 5.229 1.00 98.56 98 ASP A C 1
ATOM 728 O O . ASP A 1 98 ? -4.306 -3.129 6.342 1.00 98.56 98 ASP A O 1
ATOM 732 N N . ALA A 1 99 ? -3.854 -1.854 4.553 1.00 98.62 99 ALA A N 1
ATOM 733 C CA . ALA A 1 99 ? -4.596 -0.696 5.038 1.00 98.62 99 ALA A CA 1
ATOM 734 C C . ALA A 1 99 ? -6.107 -0.975 5.122 1.00 98.62 99 ALA A C 1
ATOM 736 O O . ALA A 1 99 ? -6.760 -0.568 6.088 1.00 98.62 99 ALA A O 1
ATOM 737 N N . SER A 1 100 ? -6.669 -1.688 4.140 1.00 98.56 100 SER A N 1
ATOM 738 C CA . SER A 1 100 ? -8.078 -2.092 4.148 1.00 98.56 100 SER A CA 1
ATOM 739 C C . SER A 1 100 ? -8.383 -3.067 5.287 1.00 98.56 100 SER A C 1
ATOM 741 O O . SER A 1 100 ? -9.384 -2.895 5.989 1.00 98.56 100 SER A O 1
ATOM 743 N N . GLU A 1 101 ? -7.505 -4.042 5.526 1.00 98.69 101 GLU A N 1
ATOM 744 C CA . GLU A 1 101 ? -7.650 -4.983 6.636 1.00 98.69 101 GLU A CA 1
ATOM 745 C C . GLU A 1 101 ? -7.552 -4.272 7.992 1.00 98.69 101 GLU A C 1
ATOM 747 O O . GLU A 1 101 ? -8.410 -4.462 8.857 1.00 98.69 101 GLU A O 1
ATOM 752 N N . SER A 1 102 ? -6.583 -3.369 8.150 1.00 98.69 102 SER A N 1
ATOM 753 C CA . SER A 1 102 ? -6.432 -2.553 9.361 1.00 98.69 102 SER A CA 1
ATOM 754 C C . SER A 1 102 ? -7.676 -1.700 9.637 1.00 98.69 102 SER A C 1
ATOM 756 O O . SER A 1 102 ? -8.155 -1.630 10.771 1.00 98.69 102 SER A O 1
ATOM 758 N N . ALA A 1 103 ? -8.251 -1.078 8.600 1.00 98.69 103 ALA A N 1
ATOM 759 C CA . ALA A 1 103 ? -9.486 -0.305 8.723 1.00 98.69 103 ALA A CA 1
ATOM 760 C C . ALA A 1 103 ? -10.670 -1.183 9.162 1.00 98.69 103 ALA A C 1
ATOM 762 O O . ALA A 1 103 ? -11.477 -0.771 10.000 1.00 98.69 103 ALA A O 1
ATOM 763 N N . ARG A 1 104 ? -10.756 -2.413 8.642 1.00 98.69 104 ARG A N 1
ATOM 764 C CA . ARG A 1 104 ? -11.778 -3.382 9.045 1.00 98.69 104 ARG A CA 1
ATOM 765 C C . ARG A 1 104 ? -11.613 -3.798 10.510 1.00 98.69 104 ARG A C 1
ATOM 767 O O . ARG A 1 104 ? -12.591 -3.760 11.252 1.00 98.69 104 ARG A O 1
ATOM 774 N N . GLN A 1 105 ? -10.398 -4.128 10.943 1.00 98.81 105 GLN A N 1
ATOM 775 C CA . GLN A 1 105 ? -10.112 -4.487 12.338 1.00 98.81 105 GLN A CA 1
ATOM 776 C C . GLN A 1 105 ? -10.433 -3.335 13.305 1.00 98.81 105 GLN A C 1
ATOM 778 O O . GLN A 1 105 ? -10.985 -3.554 14.388 1.00 98.81 105 GLN A O 1
ATOM 783 N N . ALA A 1 106 ? -10.151 -2.090 12.908 1.00 98.75 106 ALA A N 1
ATOM 784 C CA . ALA A 1 106 ? -10.519 -0.908 13.682 1.00 98.75 106 ALA A CA 1
ATOM 785 C C . ALA A 1 106 ? -12.046 -0.752 13.805 1.00 98.75 106 ALA A C 1
ATOM 787 O O . ALA A 1 106 ? -12.551 -0.460 14.892 1.00 98.75 106 ALA A O 1
ATOM 788 N N . ALA A 1 107 ? -12.793 -0.992 12.723 1.00 98.62 107 ALA A N 1
ATOM 789 C CA . ALA A 1 107 ? -14.254 -0.958 12.741 1.00 98.62 107 ALA A CA 1
ATOM 790 C C . ALA A 1 107 ? -14.852 -2.061 13.634 1.00 98.62 107 ALA A C 1
ATOM 792 O O . ALA A 1 107 ? -15.761 -1.787 14.420 1.00 98.62 107 ALA A O 1
ATOM 793 N N . GLU A 1 108 ? -14.318 -3.283 13.564 1.00 98.69 108 GLU A N 1
ATOM 794 C CA . GLU A 1 108 ? -14.711 -4.399 14.437 1.00 98.69 108 GLU A CA 1
ATOM 795 C C . GLU A 1 108 ? -14.434 -4.075 15.915 1.00 98.69 108 GLU A C 1
ATOM 797 O O . GLU A 1 108 ? -15.304 -4.257 16.770 1.00 98.69 108 GLU A O 1
ATOM 802 N N . SER A 1 109 ? -13.266 -3.499 16.214 1.00 9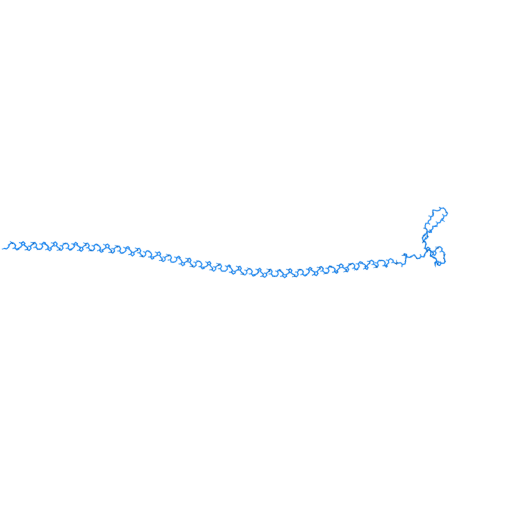8.69 109 SER A N 1
ATOM 803 C CA . SER A 1 109 ? -12.899 -3.069 17.570 1.00 98.69 109 SER A CA 1
ATOM 804 C C . SER A 1 109 ? -13.825 -1.972 18.100 1.00 98.69 109 SER A C 1
ATOM 806 O O . SER A 1 109 ? -14.260 -2.024 19.251 1.00 98.69 109 SER A O 1
ATOM 808 N N . ALA A 1 110 ? -14.182 -0.994 17.263 1.00 98.69 110 ALA A N 1
ATOM 809 C CA . ALA A 1 110 ? -15.130 0.055 17.628 1.00 98.69 110 ALA A CA 1
ATOM 810 C C . ALA A 1 110 ? -16.539 -0.505 17.895 1.00 98.69 110 ALA A C 1
ATOM 812 O O . ALA A 1 110 ? -17.219 -0.054 18.819 1.00 98.69 110 ALA A O 1
ATOM 813 N N . ALA A 1 111 ? -16.979 -1.503 17.123 1.00 98.50 111 ALA A N 1
ATOM 814 C CA . ALA A 1 111 ? -18.251 -2.183 17.358 1.00 98.50 111 ALA A CA 1
ATOM 815 C C . ALA A 1 111 ? -18.246 -2.962 18.684 1.00 98.50 111 ALA A C 1
ATOM 817 O O . ALA A 1 111 ? -19.201 -2.860 19.455 1.00 98.50 111 ALA A O 1
ATOM 818 N N . ALA A 1 112 ? -17.158 -3.676 18.988 1.00 98.69 112 ALA A N 1
ATOM 819 C CA . ALA A 1 112 ? -16.993 -4.375 20.261 1.00 98.69 112 ALA A CA 1
ATOM 820 C C . ALA A 1 112 ? -16.981 -3.405 21.457 1.00 98.69 112 ALA A C 1
ATOM 822 O O . ALA A 1 112 ? -17.615 -3.670 22.479 1.00 98.69 112 ALA A O 1
ATOM 823 N N . ALA A 1 113 ? -16.319 -2.251 21.319 1.00 98.69 113 ALA A N 1
ATOM 824 C CA . ALA A 1 113 ? -16.316 -1.211 22.345 1.00 98.69 113 ALA A CA 1
ATOM 825 C C . ALA A 1 113 ? -17.733 -0.691 22.641 1.00 98.69 113 ALA A C 1
ATOM 827 O O . ALA A 1 113 ? -18.108 -0.601 23.808 1.00 98.69 113 ALA A O 1
ATOM 828 N N . LYS A 1 114 ? -18.548 -0.440 21.605 1.00 98.56 114 LYS A N 1
ATOM 829 C CA . LYS A 1 114 ? -19.957 -0.039 21.774 1.00 98.56 114 LYS A CA 1
ATOM 830 C C . LYS A 1 114 ? -20.792 -1.100 22.489 1.00 98.56 114 LYS A C 1
ATOM 832 O O . LYS A 1 114 ? -21.530 -0.776 23.407 1.00 98.56 114 LYS A O 1
ATOM 837 N N . GLN A 1 115 ? -20.636 -2.374 22.127 1.00 98.56 115 GLN A N 1
ATOM 838 C CA . GLN A 1 115 ? -21.343 -3.461 22.817 1.00 98.56 115 GLN A CA 1
ATOM 839 C C . GLN A 1 115 ? -20.973 -3.534 24.306 1.00 98.56 115 GLN A C 1
ATOM 841 O O . GLN A 1 115 ? -21.831 -3.776 25.153 1.00 98.56 115 GLN A O 1
ATOM 846 N N . SER A 1 116 ? -19.698 -3.306 24.633 1.00 98.56 116 SER A N 1
ATOM 847 C CA . SER A 1 116 ? -19.226 -3.253 26.020 1.00 98.56 116 SER A CA 1
ATOM 848 C C . SER A 1 116 ? -19.794 -2.051 26.784 1.00 98.56 116 SER A C 1
ATOM 850 O O . SER A 1 116 ? -20.175 -2.177 27.952 1.00 98.56 116 SER A O 1
ATOM 852 N N . GLU A 1 117 ? -19.900 -0.894 26.127 1.00 98.62 117 GLU A N 1
ATOM 853 C CA . GLU A 1 117 ? -20.550 0.301 26.672 1.00 98.62 117 GLU A CA 1
ATOM 854 C C . GLU A 1 117 ? -22.030 0.031 26.992 1.00 98.62 117 GLU A C 1
ATOM 856 O O . GLU A 1 117 ? -22.465 0.267 28.121 1.00 98.62 117 GLU A O 1
ATOM 861 N N . ASP A 1 118 ? -22.778 -0.562 26.057 1.00 98.31 118 ASP A N 1
ATOM 862 C CA . ASP A 1 118 ? -24.193 -0.916 26.239 1.00 98.31 118 ASP A CA 1
ATOM 863 C C . ASP A 1 118 ? -24.398 -1.921 27.388 1.00 98.31 118 ASP A C 1
ATOM 865 O O . ASP A 1 118 ? -25.311 -1.780 28.214 1.00 98.31 118 ASP A O 1
ATOM 869 N N . ALA A 1 119 ? -23.522 -2.925 27.486 1.00 98.44 119 ALA A N 1
ATOM 870 C CA . ALA A 1 119 ? -23.541 -3.906 28.569 1.00 98.44 119 ALA A CA 1
ATOM 871 C C . ALA A 1 119 ? -23.229 -3.266 29.933 1.00 98.44 119 ALA A C 1
ATOM 873 O O . ALA A 1 119 ? -23.874 -3.580 30.942 1.00 98.44 119 ALA A O 1
ATOM 874 N N . SER A 1 120 ? -22.272 -2.337 29.965 1.00 98.50 120 SER A N 1
ATOM 875 C CA . SER A 1 120 ? -21.912 -1.582 31.169 1.00 98.50 120 SER A CA 1
ATOM 876 C C . SER A 1 120 ? -23.057 -0.675 31.618 1.00 98.50 120 SER A C 1
ATOM 878 O O . SER A 1 120 ? -23.398 -0.661 32.800 1.00 98.50 120 SER A O 1
ATOM 880 N N . SER A 1 121 ? -23.703 0.018 30.677 1.00 98.50 121 SER A N 1
ATOM 881 C CA . SER A 1 121 ? -24.885 0.848 30.929 1.00 98.50 121 SER A CA 1
ATOM 882 C C . SER A 1 121 ? -26.033 0.022 31.517 1.00 98.50 121 SER A C 1
ATOM 884 O O . SER A 1 121 ? -26.566 0.349 32.579 1.00 98.50 121 SER A O 1
ATOM 886 N N . SER A 1 122 ? -26.331 -1.127 30.904 1.00 98.56 122 SER A N 1
ATOM 887 C CA . SER A 1 122 ? -27.361 -2.056 31.387 1.00 98.56 122 SER A CA 1
ATOM 888 C C . SER A 1 122 ? -27.070 -2.551 32.809 1.00 98.56 122 SER A C 1
ATOM 890 O O . SER A 1 122 ? -27.958 -2.585 33.664 1.00 98.56 122 SER A O 1
ATOM 892 N N . SER A 1 123 ? -25.808 -2.887 33.090 1.00 98.56 123 SER A N 1
ATOM 893 C CA . SER A 1 123 ? -25.366 -3.324 34.418 1.00 98.56 123 SER A CA 1
ATOM 894 C C . SER A 1 123 ? -25.483 -2.208 35.459 1.00 98.56 123 SER A C 1
ATOM 896 O O . SER A 1 123 ? -25.921 -2.457 36.583 1.00 98.56 123 SER A O 1
ATOM 898 N N . ALA A 1 124 ? -25.149 -0.969 35.088 1.00 98.62 124 ALA A N 1
ATOM 899 C CA . ALA A 1 124 ? -25.308 0.196 35.951 1.00 98.62 124 ALA A CA 1
ATOM 900 C C . ALA A 1 124 ? -26.786 0.455 36.288 1.00 98.62 124 ALA A C 1
ATOM 902 O O . ALA A 1 124 ? -27.115 0.682 37.454 1.00 98.62 124 ALA A O 1
ATOM 903 N N . SER A 1 125 ? -27.694 0.352 35.309 1.00 98.31 125 SER A N 1
ATOM 904 C CA . SER A 1 125 ? -29.140 0.458 35.549 1.00 98.31 125 SER A CA 1
ATOM 905 C C . SER A 1 125 ? -29.655 -0.641 36.481 1.00 98.31 125 SER A C 1
ATOM 907 O O . SER A 1 125 ? -30.403 -0.348 37.414 1.00 98.31 125 SER A O 1
ATOM 909 N N . ALA A 1 126 ? -29.215 -1.888 36.289 1.00 98.50 126 ALA A N 1
ATOM 910 C CA . ALA A 1 126 ? -29.582 -2.997 37.168 1.00 98.50 126 ALA A CA 1
ATOM 911 C C . ALA A 1 126 ? -29.088 -2.777 38.610 1.00 98.50 126 ALA A C 1
ATOM 913 O O . ALA A 1 126 ? -29.833 -3.002 39.567 1.00 98.50 126 ALA A O 1
ATOM 914 N N . ALA A 1 127 ? -27.856 -2.288 38.778 1.00 98.50 127 ALA A N 1
ATOM 915 C CA . ALA A 1 127 ? -27.307 -1.948 40.088 1.00 98.50 127 ALA A CA 1
ATOM 916 C C . ALA A 1 127 ? -28.088 -0.807 40.763 1.00 98.50 127 ALA A C 1
ATOM 918 O O . ALA A 1 127 ? -28.404 -0.902 41.949 1.00 98.50 127 ALA A O 1
ATOM 919 N N . ALA A 1 128 ? -28.457 0.236 40.011 1.00 98.50 128 ALA A N 1
ATOM 920 C CA . ALA A 1 128 ? -29.268 1.342 40.517 1.00 98.50 128 ALA A CA 1
ATOM 921 C C . ALA A 1 128 ? -30.653 0.867 40.985 1.00 98.50 128 ALA A C 1
ATOM 923 O O . ALA A 1 128 ? -31.083 1.216 42.084 1.00 98.50 128 ALA A O 1
ATOM 924 N N . GLN A 1 129 ? -31.313 0.005 40.205 1.00 98.62 129 GLN A N 1
ATOM 925 C CA . GLN A 1 129 ? -32.593 -0.586 40.594 1.00 98.62 129 GLN A CA 1
ATOM 926 C C . GLN A 1 129 ? -32.464 -1.403 41.887 1.00 98.62 129 GLN A C 1
ATOM 928 O O . GLN A 1 129 ? -33.269 -1.237 42.804 1.00 98.62 129 GLN A O 1
ATOM 933 N N . LYS A 1 130 ? -31.425 -2.240 42.006 1.00 98.56 130 LYS A N 1
ATOM 934 C CA . LYS A 1 130 ? -31.179 -3.015 43.231 1.00 98.56 130 LYS A CA 1
ATOM 935 C C . LYS A 1 130 ? -30.906 -2.136 44.447 1.00 98.56 130 LYS A C 1
ATOM 937 O O . LYS A 1 130 ? -31.379 -2.454 45.537 1.00 98.56 130 LYS A O 1
ATOM 942 N N . ALA A 1 131 ? -30.205 -1.020 44.270 1.00 98.56 131 ALA A N 1
ATOM 943 C CA . ALA A 1 131 ? -30.018 -0.046 45.338 1.00 98.56 131 ALA A CA 1
ATOM 944 C C . ALA A 1 131 ? -31.359 0.566 45.789 1.00 98.56 131 ALA A C 1
ATOM 946 O O . ALA A 1 131 ? -31.618 0.643 46.990 1.00 98.56 131 ALA A O 1
ATOM 947 N N . SER A 1 132 ? -32.243 0.932 44.854 1.00 98.44 132 SER A N 1
ATOM 948 C CA . SER A 1 132 ? -33.588 1.435 45.174 1.00 98.44 132 SER A CA 1
ATOM 949 C C . SER A 1 132 ? -34.452 0.397 45.901 1.00 98.44 132 SER A C 1
ATOM 951 O O . SER A 1 132 ? -35.051 0.722 46.925 1.00 98.44 132 SER A O 1
ATOM 953 N N . GLU A 1 133 ? -34.467 -0.856 45.435 1.00 98.56 133 GLU A N 1
ATOM 954 C CA . GLU A 1 133 ? -35.173 -1.969 46.097 1.00 98.56 133 GLU A CA 1
ATOM 955 C C . GLU A 1 133 ? -34.658 -2.194 47.530 1.00 98.56 133 GLU A C 1
ATOM 957 O O . GLU A 1 133 ? -35.438 -2.418 48.462 1.00 98.56 133 GLU A O 1
ATOM 962 N N . SER A 1 134 ? -33.341 -2.083 47.732 1.00 98.62 134 SER A N 1
ATOM 963 C CA . SER A 1 134 ? -32.725 -2.199 49.054 1.00 98.62 134 SER A CA 1
ATOM 964 C C . SER A 1 134 ? -33.122 -1.052 49.987 1.00 98.62 134 SER A C 1
ATOM 966 O O . SER A 1 134 ? -33.378 -1.298 51.165 1.00 98.62 134 SER A O 1
ATOM 968 N N . LEU A 1 135 ? -33.179 0.189 49.490 1.00 98.25 135 LEU A N 1
ATOM 969 C CA . LEU A 1 135 ? -33.619 1.344 50.281 1.00 98.25 135 LEU A CA 1
ATOM 970 C C . LEU A 1 135 ? -35.083 1.209 50.706 1.00 98.25 135 LEU A C 1
ATOM 972 O O . LEU A 1 135 ? -35.418 1.502 51.853 1.00 98.25 135 LEU A O 1
ATOM 976 N N . GLN A 1 136 ? -35.941 0.728 49.805 1.00 98.50 136 GLN A N 1
ATOM 977 C CA . GLN A 1 136 ? -37.345 0.473 50.115 1.00 98.50 136 GLN A CA 1
ATOM 978 C C . GLN A 1 136 ? -37.491 -0.618 51.182 1.00 98.50 136 GLN A C 1
ATOM 980 O O . GLN A 1 136 ? -38.174 -0.409 52.179 1.00 98.50 136 GLN A O 1
ATOM 985 N N . SER A 1 137 ? -36.760 -1.727 51.039 1.00 98.31 137 SER A N 1
ATOM 986 C CA . SER A 1 137 ? -36.758 -2.809 52.034 1.00 98.31 137 SER A CA 1
ATOM 987 C C . SER A 1 137 ? -36.294 -2.328 53.416 1.00 98.31 137 SER A C 1
ATOM 989 O O . SER A 1 137 ? -36.847 -2.732 54.438 1.00 98.31 137 SER A O 1
ATOM 991 N N . ALA A 1 138 ? -35.296 -1.438 53.468 1.00 98.31 138 ALA A N 1
ATOM 992 C CA . ALA A 1 138 ? -34.843 -0.831 54.719 1.00 98.31 138 ALA A CA 1
ATOM 993 C C . ALA A 1 138 ? -35.918 0.075 55.349 1.00 98.31 138 ALA A C 1
ATOM 995 O O . ALA A 1 138 ? -36.116 0.040 56.564 1.00 98.31 138 ALA A O 1
ATOM 996 N N . ALA A 1 139 ? -36.645 0.852 54.538 1.00 98.00 139 ALA A N 1
ATOM 997 C CA . ALA A 1 139 ? -37.758 1.672 55.013 1.00 98.00 139 ALA A CA 1
ATOM 998 C C . ALA A 1 139 ? -38.916 0.815 55.559 1.00 98.00 139 ALA A C 1
ATOM 1000 O O . ALA A 1 139 ? -39.456 1.117 56.626 1.00 98.00 139 ALA A O 1
ATOM 1001 N N . ASP A 1 140 ? -39.248 -0.284 54.878 1.00 98.00 140 ASP A N 1
ATOM 1002 C CA . ASP A 1 140 ? -40.273 -1.238 55.314 1.00 98.00 140 ASP A CA 1
ATOM 1003 C C . ASP A 1 140 ? -39.885 -1.922 56.639 1.00 98.00 140 ASP A C 1
ATOM 1005 O O . ASP A 1 140 ? -40.727 -2.111 57.527 1.00 98.00 140 ASP A O 1
ATOM 1009 N N . ALA A 1 141 ? -38.598 -2.239 56.821 1.00 98.25 141 ALA A N 1
ATOM 1010 C CA . ALA A 1 141 ? -38.075 -2.775 58.076 1.00 98.25 141 ALA A CA 1
ATOM 1011 C C . ALA A 1 141 ? -38.189 -1.765 59.236 1.00 98.25 141 ALA A C 1
ATOM 1013 O O . ALA A 1 141 ? -38.620 -2.133 60.331 1.00 98.25 141 ALA A O 1
ATOM 1014 N N . GLU A 1 142 ? -37.878 -0.486 59.002 1.00 98.12 142 GLU A N 1
ATOM 1015 C CA . GLU A 1 142 ? -38.048 0.588 59.995 1.00 98.12 142 GLU A CA 1
ATOM 1016 C C . GLU A 1 142 ? -39.523 0.810 60.376 1.00 98.12 142 GLU A C 1
ATOM 1018 O O . GLU A 1 142 ? -39.852 0.980 61.554 1.00 98.12 142 GLU A O 1
ATOM 1023 N N . LEU A 1 143 ? -40.445 0.755 59.408 1.00 98.19 143 LEU A N 1
ATOM 1024 C CA . LEU A 1 143 ? -41.888 0.815 59.676 1.00 98.19 143 LEU A CA 1
ATOM 1025 C C . LEU A 1 143 ? -42.368 -0.385 60.503 1.00 98.19 143 LEU A C 1
ATOM 1027 O O . LEU A 1 143 ? -43.136 -0.222 61.460 1.00 98.19 143 LEU A O 1
ATOM 1031 N N . SER A 1 144 ? -41.885 -1.582 60.171 1.00 98.06 144 SER A N 1
ATOM 1032 C CA . SER A 1 144 ? -42.201 -2.813 60.902 1.00 98.06 144 SER A CA 1
ATOM 1033 C C . SER A 1 144 ? -41.713 -2.742 62.350 1.00 98.06 144 SER A C 1
ATOM 1035 O O . SER A 1 144 ? -42.465 -3.060 63.272 1.00 98.06 144 SER A O 1
ATOM 1037 N N . LYS A 1 145 ? -40.492 -2.236 62.569 1.00 98.44 145 LYS A N 1
ATOM 1038 C CA . LYS A 1 145 ? -39.931 -1.996 63.905 1.00 98.44 145 LYS A CA 1
ATOM 1039 C C . LYS A 1 145 ? -40.805 -1.044 64.727 1.00 98.44 145 LYS A C 1
ATOM 1041 O O . LYS A 1 145 ? -41.198 -1.402 65.834 1.00 98.44 145 LYS A O 1
ATOM 1046 N N . LYS A 1 146 ? -41.180 0.121 64.184 1.00 98.06 146 LYS A N 1
ATOM 1047 C CA . LYS A 1 146 ? -42.060 1.091 64.876 1.00 98.06 146 LYS A CA 1
ATOM 1048 C C . LYS A 1 146 ? -43.429 0.507 65.227 1.00 98.06 146 LYS A C 1
ATOM 1050 O O . LYS A 1 146 ? -43.997 0.811 66.279 1.00 98.06 146 LYS A O 1
ATOM 1055 N N . THR A 1 147 ? -43.965 -0.339 64.350 1.00 97.88 147 THR A N 1
ATOM 1056 C CA . THR A 1 147 ? -45.234 -1.039 64.583 1.00 97.88 147 THR A CA 1
ATOM 1057 C C . THR A 1 147 ? -45.103 -2.030 65.740 1.00 97.88 147 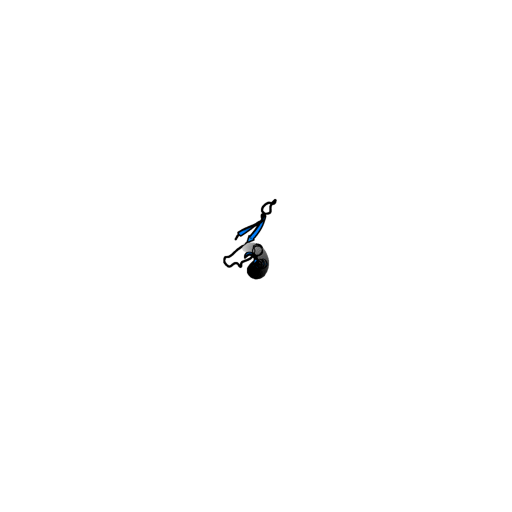THR A C 1
ATOM 1059 O O . THR A 1 147 ? -45.946 -2.039 66.637 1.00 97.88 147 THR A O 1
ATOM 1062 N N . ALA A 1 148 ? -44.019 -2.812 65.771 1.00 97.38 148 ALA A N 1
ATOM 1063 C CA . ALA A 1 148 ? -43.725 -3.734 66.865 1.00 97.38 148 ALA A CA 1
ATOM 1064 C C . ALA A 1 148 ? -43.504 -3.003 68.202 1.00 97.38 148 ALA A C 1
ATOM 1066 O O . ALA A 1 148 ? -44.052 -3.422 69.220 1.00 97.38 148 ALA A O 1
ATOM 1067 N N . GLU A 1 149 ? -42.776 -1.881 68.203 1.00 97.81 149 GLU A N 1
ATOM 1068 C CA . GLU A 1 149 ? -42.591 -1.023 69.384 1.00 97.81 149 GLU A CA 1
ATOM 1069 C C . GLU A 1 149 ? -43.932 -0.489 69.914 1.00 97.81 149 GLU A C 1
ATOM 1071 O O . GLU A 1 149 ? -44.194 -0.537 71.117 1.00 97.81 149 GLU A O 1
ATOM 1076 N N . SER A 1 150 ? -44.820 -0.045 69.019 1.00 97.62 150 SER A N 1
ATOM 1077 C CA . SER A 1 150 ? -46.164 0.423 69.384 1.00 97.62 150 SER A CA 1
ATOM 1078 C C . SER A 1 150 ? -47.019 -0.700 69.983 1.00 97.62 150 SER A C 1
ATOM 1080 O O . SER A 1 150 ? -47.679 -0.499 71.003 1.00 97.62 150 SER A O 1
ATOM 1082 N N . ALA A 1 151 ? -46.986 -1.896 69.386 1.00 97.38 151 ALA A N 1
ATOM 1083 C CA . ALA A 1 151 ? -47.701 -3.067 69.890 1.00 97.38 151 ALA A CA 1
ATOM 1084 C C . ALA A 1 151 ? -47.192 -3.496 71.276 1.00 97.38 151 ALA A C 1
ATOM 1086 O O . ALA A 1 151 ? -47.996 -3.751 72.172 1.00 97.38 151 ALA A O 1
ATOM 1087 N N . ALA A 1 152 ? -45.871 -3.506 71.480 1.00 97.31 152 ALA A N 1
ATOM 1088 C CA . ALA A 1 152 ? -45.262 -3.788 72.777 1.00 97.31 152 ALA A CA 1
ATOM 1089 C C . ALA A 1 152 ? -45.668 -2.750 73.838 1.00 97.31 152 ALA A C 1
ATOM 1091 O O . ALA A 1 152 ? -46.012 -3.118 74.960 1.00 97.31 152 ALA A O 1
ATOM 1092 N N . GLY A 1 153 ? -45.691 -1.462 73.479 1.00 97.50 153 GLY A N 1
ATOM 1093 C CA . GLY A 1 153 ? -46.149 -0.391 74.366 1.00 97.50 153 GLY A CA 1
ATOM 1094 C C . GLY A 1 153 ? -47.620 -0.530 74.770 1.00 97.50 153 GLY A C 1
ATOM 1095 O O . GLY A 1 153 ? -47.959 -0.324 75.935 1.00 97.50 153 GLY A O 1
ATOM 1096 N N . ASN A 1 154 ? -48.491 -0.925 73.838 1.00 97.06 154 ASN A N 1
ATOM 1097 C CA . ASN A 1 154 ? -49.897 -1.201 74.139 1.00 97.06 154 ASN A CA 1
ATOM 1098 C C . ASN A 1 154 ? -50.048 -2.415 75.063 1.00 97.06 154 ASN A C 1
ATOM 1100 O O . ASN A 1 154 ? -50.716 -2.309 76.085 1.00 97.06 154 ASN A O 1
ATOM 1104 N N . ALA A 1 155 ? -49.351 -3.518 74.776 1.00 97.31 155 ALA A N 1
ATOM 1105 C CA . ALA A 1 155 ? -49.370 -4.703 75.632 1.00 97.31 155 ALA A CA 1
ATOM 1106 C C . ALA A 1 155 ? -48.880 -4.401 77.061 1.00 97.31 155 ALA A C 1
ATOM 1108 O O . ALA A 1 155 ? -49.441 -4.910 78.031 1.00 97.31 155 ALA A O 1
ATOM 1109 N N . ALA A 1 156 ? -47.867 -3.540 77.212 1.00 97.00 156 ALA A N 1
ATOM 1110 C CA . ALA A 1 156 ? -47.398 -3.094 78.522 1.00 97.00 156 ALA A CA 1
ATOM 1111 C C . ALA A 1 156 ? -48.475 -2.304 79.285 1.00 97.00 156 ALA A C 1
ATOM 1113 O O . ALA A 1 156 ? -48.680 -2.550 80.472 1.00 97.00 156 ALA A O 1
ATOM 1114 N N . ARG A 1 157 ? -49.198 -1.397 78.610 1.00 96.81 157 ARG A N 1
ATOM 1115 C CA . ARG A 1 157 ? -50.324 -0.656 79.207 1.00 96.81 157 ARG A CA 1
ATOM 1116 C C . ARG A 1 157 ? -51.454 -1.586 79.629 1.00 96.81 157 ARG A C 1
ATOM 1118 O O . ARG A 1 157 ? -51.928 -1.473 80.755 1.00 96.81 157 ARG A O 1
ATOM 1125 N N . ASP A 1 158 ? -51.834 -2.522 78.763 1.00 97.06 158 ASP A N 1
ATOM 1126 C CA . ASP A 1 158 ? -52.870 -3.513 79.061 1.00 97.06 158 ASP A CA 1
ATOM 1127 C C . ASP A 1 158 ? -52.494 -4.348 80.293 1.00 97.06 158 ASP A C 1
ATOM 1129 O O . ASP A 1 158 ? -53.326 -4.569 81.176 1.00 97.06 158 ASP A O 1
ATOM 1133 N N . ALA A 1 159 ? -51.223 -4.755 80.401 1.00 96.62 159 ALA A N 1
ATOM 1134 C CA . ALA A 1 159 ? -50.705 -5.456 81.572 1.00 96.62 159 ALA A CA 1
ATOM 1135 C C . ALA A 1 159 ? -50.779 -4.600 82.850 1.00 96.62 159 ALA A C 1
ATOM 1137 O O . ALA A 1 159 ? -51.179 -5.110 83.898 1.00 96.62 159 ALA A O 1
ATOM 1138 N N . THR A 1 160 ? -50.448 -3.304 82.781 1.00 96.31 160 THR A N 1
ATOM 1139 C CA . THR A 1 160 ? -50.603 -2.373 83.913 1.00 96.31 160 THR A CA 1
ATOM 1140 C C . THR A 1 160 ? -52.065 -2.248 84.339 1.00 96.31 160 THR A C 1
ATOM 1142 O O . THR A 1 160 ? -52.369 -2.425 85.516 1.00 96.31 160 THR A O 1
ATOM 1145 N N . THR A 1 161 ? -52.985 -2.033 83.395 1.00 96.12 161 THR A N 1
ATOM 1146 C CA . THR A 1 161 ? -54.424 -1.934 83.684 1.00 96.12 161 THR A CA 1
ATOM 1147 C C . THR A 1 161 ? -54.979 -3.226 84.287 1.00 96.12 161 THR A C 1
ATOM 1149 O O . THR A 1 161 ? -55.800 -3.185 85.204 1.00 96.12 161 THR A O 1
ATOM 1152 N N . ALA A 1 162 ? -54.539 -4.391 83.805 1.00 95.94 162 ALA A N 1
ATOM 1153 C CA . ALA A 1 162 ? -54.926 -5.674 84.385 1.00 95.94 162 ALA A CA 1
ATOM 1154 C C . ALA A 1 162 ? -54.420 -5.826 85.832 1.00 95.94 162 ALA A C 1
ATOM 1156 O O . ALA A 1 162 ? -55.168 -6.291 86.694 1.00 95.94 162 ALA A O 1
ATOM 1157 N N . ALA A 1 163 ? -53.183 -5.404 86.112 1.00 95.44 163 ALA A N 1
ATOM 1158 C CA . ALA A 1 163 ? -52.610 -5.433 87.456 1.00 95.44 163 ALA A CA 1
ATOM 1159 C C . ALA A 1 163 ? -53.339 -4.487 88.429 1.00 95.44 163 ALA A C 1
ATOM 1161 O O . ALA A 1 163 ? -53.616 -4.876 89.563 1.00 95.44 163 ALA A O 1
ATOM 1162 N N . GLU A 1 164 ? -53.701 -3.278 87.988 1.00 95.38 164 GLU A N 1
ATOM 1163 C CA . GLU A 1 164 ? -54.495 -2.326 88.778 1.00 95.38 164 GLU A CA 1
ATOM 1164 C C . GLU A 1 164 ? -55.874 -2.897 89.124 1.00 95.38 164 GLU A C 1
ATOM 1166 O O . GLU A 1 164 ? -56.229 -2.964 90.300 1.00 95.38 164 GLU A O 1
ATOM 1171 N N . LYS A 1 165 ? -56.606 -3.427 88.136 1.00 95.62 165 LYS A N 1
ATOM 1172 C CA . LYS A 1 165 ? -57.902 -4.088 88.376 1.00 95.62 165 LYS A CA 1
ATOM 1173 C C . LYS A 1 165 ? -57.799 -5.261 89.349 1.00 95.62 165 LYS A C 1
ATOM 1175 O O . LYS A 1 165 ? -58.692 -5.463 90.175 1.00 95.62 165 LYS A O 1
ATOM 1180 N N . ALA A 1 166 ? -56.734 -6.057 89.248 1.00 94.44 166 ALA A N 1
ATOM 1181 C CA . ALA A 1 166 ? -56.497 -7.165 90.167 1.00 94.44 166 ALA A CA 1
ATOM 1182 C C . ALA A 1 166 ? -56.282 -6.663 91.605 1.00 94.44 166 ALA A C 1
ATOM 1184 O O . ALA A 1 166 ? -56.825 -7.245 92.545 1.00 94.44 166 ALA A O 1
ATOM 1185 N N . ARG A 1 167 ? -55.547 -5.558 91.775 1.00 94.25 167 ARG A N 1
ATOM 1186 C CA . ARG A 1 167 ? -55.328 -4.914 93.074 1.00 94.25 167 ARG A CA 1
ATOM 1187 C C . ARG A 1 167 ? -56.624 -4.358 93.668 1.00 94.25 167 ARG A C 1
ATOM 1189 O O . ARG A 1 167 ? -56.937 -4.680 94.808 1.00 94.25 167 ARG A O 1
ATOM 1196 N N . GLU A 1 168 ? -57.398 -3.601 92.894 1.00 94.06 168 GLU A N 1
ATOM 1197 C CA . GLU A 1 168 ? -58.700 -3.064 93.323 1.00 94.06 168 GLU A CA 1
ATOM 1198 C C . GLU A 1 168 ? -59.666 -4.182 93.750 1.00 94.06 168 GLU A C 1
ATOM 1200 O O . GLU A 1 168 ? -60.375 -4.072 94.755 1.00 94.06 168 GLU A O 1
ATOM 1205 N N . SER A 1 169 ? -59.668 -5.295 93.008 1.00 93.25 169 SER A N 1
ATOM 1206 C CA . SER A 1 169 ? -60.476 -6.475 93.335 1.00 93.25 169 SER A CA 1
ATOM 1207 C C . SER A 1 169 ? -60.040 -7.117 94.657 1.00 93.25 169 SER A C 1
ATOM 1209 O O . SER A 1 169 ? -60.889 -7.502 95.462 1.00 93.25 169 SER A O 1
ATOM 1211 N N . ALA A 1 170 ? -58.731 -7.210 94.910 1.00 91.75 170 ALA A N 1
ATOM 1212 C CA . ALA A 1 170 ? -58.192 -7.737 96.163 1.00 91.75 170 ALA A CA 1
ATOM 1213 C C . ALA A 1 170 ? -58.525 -6.834 97.366 1.00 91.75 170 ALA A C 1
ATOM 1215 O O . ALA A 1 170 ? -58.958 -7.331 98.405 1.00 91.75 170 ALA A O 1
ATOM 1216 N N . GLU A 1 171 ? -58.390 -5.515 97.219 1.00 90.38 171 GLU A N 1
ATOM 1217 C CA . GLU A 1 171 ? -58.734 -4.531 98.259 1.00 90.38 171 GLU A CA 1
ATOM 1218 C C . GLU A 1 171 ? -60.242 -4.547 98.583 1.00 90.38 171 GLU A C 1
ATOM 1220 O O . GLU A 1 171 ? -60.645 -4.501 99.752 1.00 90.38 171 GLU A O 1
ATOM 1225 N N . SER A 1 172 ? -61.089 -4.696 97.558 1.00 89.56 172 SER A N 1
ATOM 1226 C CA . SER A 1 172 ? -62.539 -4.856 97.727 1.00 89.56 172 SER A CA 1
ATOM 1227 C C . SER A 1 172 ? -62.889 -6.134 98.499 1.00 89.56 172 SER A C 1
ATOM 1229 O O . SER A 1 172 ? -63.738 -6.103 99.391 1.00 89.56 172 SER A O 1
ATOM 1231 N N . ALA A 1 173 ? -62.217 -7.252 98.201 1.00 87.75 173 ALA A N 1
ATOM 1232 C CA . ALA A 1 173 ? -62.410 -8.511 98.919 1.00 87.75 173 ALA A CA 1
ATOM 1233 C C . ALA A 1 173 ? -62.014 -8.401 100.405 1.00 87.75 173 ALA A C 1
ATOM 1235 O O . ALA A 1 173 ? -62.774 -8.835 101.269 1.00 87.75 173 ALA A O 1
ATOM 1236 N N . GLN A 1 174 ? -60.885 -7.754 100.716 1.00 85.50 174 GLN A N 1
ATOM 1237 C CA . GLN A 1 174 ? -60.446 -7.523 102.101 1.00 85.50 174 GLN A CA 1
ATOM 1238 C C . GLN A 1 174 ? -61.428 -6.651 102.894 1.00 85.50 174 GLN A C 1
ATOM 1240 O O . GLN A 1 174 ? -61.732 -6.938 104.052 1.00 85.50 174 GLN A O 1
ATOM 1245 N N . SER A 1 175 ? -61.959 -5.599 102.268 1.00 83.38 175 SER A N 1
ATOM 1246 C CA . SER A 1 175 ? -62.943 -4.711 102.900 1.00 83.38 175 SER A CA 1
ATOM 1247 C C . SER A 1 175 ? -64.262 -5.438 103.207 1.00 83.38 175 SER A C 1
ATOM 1249 O O . SER A 1 175 ? -64.876 -5.212 104.253 1.00 83.38 175 SER A O 1
ATOM 1251 N N . ALA A 1 176 ? -64.684 -6.354 102.327 1.00 78.88 176 ALA A N 1
ATOM 1252 C CA . ALA A 1 176 ? -65.852 -7.206 102.548 1.00 78.88 176 ALA A CA 1
ATOM 1253 C C . ALA A 1 176 ? -65.652 -8.207 103.705 1.00 78.88 176 ALA A C 1
ATOM 1255 O O . ALA A 1 176 ? -66.607 -8.500 104.423 1.00 78.88 176 ALA A O 1
ATOM 1256 N N . GLU A 1 177 ? -64.431 -8.709 103.919 1.00 75.62 177 GLU A N 1
ATOM 1257 C CA . GLU A 1 177 ? -64.101 -9.593 105.048 1.00 75.62 177 GLU A CA 1
ATOM 1258 C C . GLU A 1 177 ? -64.085 -8.868 106.400 1.00 75.62 177 GLU A C 1
ATOM 1260 O O . GLU A 1 177 ? -64.542 -9.432 107.388 1.00 75.62 177 GLU A O 1
ATOM 1265 N N . GLN A 1 178 ? -63.625 -7.614 106.457 1.00 73.56 178 GLN A N 1
ATOM 1266 C CA . GLN A 1 178 ? -63.620 -6.813 107.695 1.00 73.56 178 GLN A CA 1
ATOM 1267 C C . GLN A 1 178 ? -65.011 -6.319 108.129 1.00 73.56 178 GLN A C 1
ATOM 1269 O O . GLN A 1 178 ? -65.176 -5.862 109.257 1.00 73.56 178 GLN A O 1
ATOM 1274 N N . SER A 1 179 ? -66.005 -6.395 107.240 1.00 69.94 179 SER A N 1
ATOM 1275 C CA . SER A 1 179 ? -67.377 -5.916 107.472 1.00 69.94 179 SER A CA 1
ATOM 1276 C C . SER A 1 179 ? -68.352 -7.017 107.937 1.00 69.94 179 SER A C 1
ATOM 1278 O O . SER A 1 179 ? -69.559 -6.774 107.985 1.00 69.94 179 SER A O 1
ATOM 1280 N N . ARG A 1 180 ? -67.854 -8.225 108.236 1.00 54.31 180 ARG A N 1
ATOM 1281 C CA . ARG A 1 180 ? -68.605 -9.376 108.775 1.00 54.31 180 ARG A CA 1
ATOM 1282 C C . ARG A 1 180 ? -68.355 -9.564 110.265 1.00 54.31 180 ARG A C 1
ATOM 1284 O O . ARG A 1 180 ? -69.317 -9.991 110.938 1.00 54.31 180 ARG A O 1
#

Radius of gyration: 72.5 Å; chains: 1; bounding box: 137×54×187 Å

Foldseek 3Di:
DDWDWDDDPPDDIHTLADFDDDPPDDDDDPVCRRPDQDPVNVCDVVNVVVVVVVVVVVVVVVVVVVVVVVVVVVVVVVVVVVVVVVVVVVVVVVVVVVVVVVVVVVVVVVVVVVVVVVVVVVVVVVVVVVVVVVVVVVVVVVVVVVVVVVVVVVVVVVVVVVVVVVVVVVVVVVVVVVVD

Organism: NCBI:txid1005554

InterPro domains:
  IPR013609 Lambda-like tail fibre protein, N-terminal [PF08400] (1-77)

pLDDT: mean 92.11, std 9.48, range [54.31, 98.81]

Sequence (180 aa):
QYSVILLVEGFPPSHAGTITVYEDSRPGTLNDFLGAMTEDDVRPEALRRFELMVEEAARHSEEAKKNAGEAETSARNAGISASQAEESAANADTSAGDASESARQAAESAAAAKQSEDASSSSASAAAQKASESLQSAADAELSKKTAESAAGNAARDATTAAEKARESAESAQSAEQSR